Protein AF-A0A2E4D739-F1 (afdb_monomer_lite)

Foldseek 3Di:
DDPVVLVVLLVLLVVLLVLLVVLLVLLVCCVVPLPCLLVSLVVSLVSVVVSLVSCVVLLVLQPDPVLNVLVVVLSVQLVVLSVQLVVCSVVVVSVSNNCSSNPSNSVSSVSCVVRPSVSSVVSSVVVD

pLDDT: mean 87.09, std 9.81, range [53.75, 97.88]

Secondary structure (DSSP, 8-state):
--HHHHHHHHHHHHHHHHHHHHHHHHHHHHTT-GGGHHHHHHHHHHHHHHHHHHHHHHGGG--SHHHHHHHHHHHHHHHHHHHHHHHHHHTT-HHHHHHIIIIIIHHHHHHIIIIIHHHHHHHHHTT-

Radius of gyration: 15.72 Å; chains: 1; bounding box: 41×21×43 Å

Structure (mmCIF, N/CA/C/O backbone):
data_AF-A0A2E4D739-F1
#
_entry.id   AF-A0A2E4D739-F1
#
loop_
_atom_site.group_PDB
_atom_site.id
_atom_site.type_symbol
_atom_site.label_atom_id
_atom_site.label_alt_id
_atom_site.label_comp_id
_atom_site.label_asym_id
_atom_site.label_entity_id
_atom_site.label_seq_id
_atom_site.pdbx_PDB_ins_code
_atom_site.Cartn_x
_atom_site.Cartn_y
_atom_site.Cartn_z
_atom_site.occupancy
_atom_site.B_iso_or_equiv
_atom_site.auth_seq_id
_atom_site.auth_comp_id
_atom_site.auth_asym_id
_atom_site.auth_atom_id
_atom_site.pdbx_PDB_model_num
ATOM 1 N N . MET A 1 1 ? 20.963 5.256 -18.931 1.00 56.69 1 MET A N 1
ATOM 2 C CA . MET A 1 1 ? 20.987 5.261 -17.458 1.00 56.69 1 MET A CA 1
ATOM 3 C C . MET A 1 1 ? 22.387 4.828 -17.051 1.00 56.69 1 MET A C 1
ATOM 5 O O . MET A 1 1 ? 22.893 3.885 -17.646 1.00 56.69 1 MET A O 1
ATOM 9 N N . THR A 1 2 ? 23.079 5.574 -16.192 1.00 65.75 2 THR A N 1
ATOM 10 C CA . THR A 1 2 ? 24.444 5.220 -15.748 1.00 65.75 2 THR A CA 1
ATOM 11 C C . THR A 1 2 ? 24.394 4.074 -14.728 1.00 65.75 2 THR A C 1
ATOM 13 O O . THR A 1 2 ? 23.385 3.906 -14.049 1.00 65.75 2 THR A O 1
ATOM 16 N N . THR A 1 3 ? 25.468 3.289 -14.580 1.00 72.44 3 THR A N 1
ATOM 17 C CA . THR A 1 3 ? 25.542 2.175 -13.605 1.00 72.44 3 THR A CA 1
ATOM 18 C C . THR A 1 3 ? 25.138 2.605 -12.187 1.00 72.44 3 THR A C 1
ATOM 20 O O . THR A 1 3 ? 24.424 1.881 -11.501 1.00 72.44 3 THR A O 1
ATOM 23 N N . ILE A 1 4 ? 25.493 3.833 -11.794 1.00 70.38 4 ILE A N 1
ATOM 24 C CA . ILE A 1 4 ? 25.150 4.435 -10.496 1.00 70.38 4 ILE A CA 1
ATOM 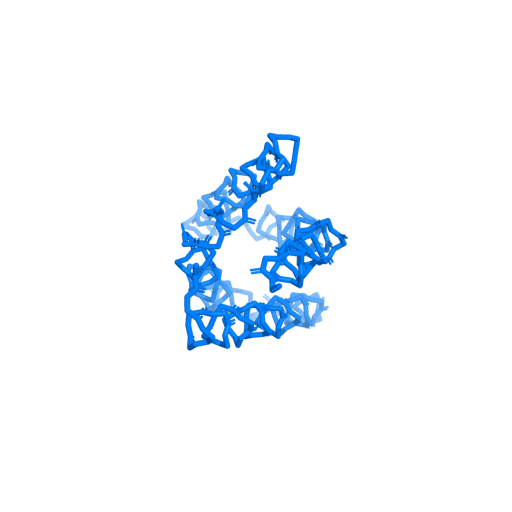25 C C . ILE A 1 4 ? 23.636 4.683 -10.360 1.00 70.38 4 ILE A C 1
ATOM 27 O O . ILE A 1 4 ? 23.055 4.416 -9.311 1.00 70.38 4 ILE A O 1
ATOM 31 N N . GLU A 1 5 ? 22.966 5.168 -11.411 1.00 72.19 5 GLU A N 1
ATOM 32 C CA . GLU A 1 5 ? 21.507 5.384 -11.402 1.00 72.19 5 GLU A CA 1
ATOM 33 C C . GLU A 1 5 ? 20.735 4.064 -11.257 1.00 72.19 5 GLU A C 1
ATOM 35 O O . GLU A 1 5 ? 19.708 4.019 -10.571 1.00 72.19 5 GLU A O 1
ATOM 40 N N . ASN A 1 6 ? 21.240 2.985 -11.862 1.00 73.31 6 ASN A N 1
ATOM 41 C CA . ASN A 1 6 ? 20.659 1.650 -11.724 1.00 73.31 6 ASN A CA 1
ATOM 42 C C . ASN A 1 6 ? 20.864 1.098 -10.304 1.00 73.31 6 ASN A C 1
ATOM 44 O O . ASN A 1 6 ? 19.907 0.625 -9.697 1.00 73.31 6 ASN A O 1
ATOM 48 N N . GLU A 1 7 ? 22.058 1.214 -9.720 1.00 78.69 7 GLU A N 1
ATOM 49 C CA . GLU A 1 7 ? 22.315 0.774 -8.338 1.00 78.69 7 GLU A CA 1
ATOM 50 C C . GLU A 1 7 ? 21.440 1.509 -7.309 1.00 78.69 7 GLU A C 1
ATOM 52 O O . GLU A 1 7 ? 20.849 0.883 -6.420 1.00 78.69 7 GLU A O 1
ATOM 57 N N . LEU A 1 8 ? 21.285 2.828 -7.463 1.00 79.12 8 LEU A N 1
ATOM 58 C CA . LEU A 1 8 ? 20.402 3.638 -6.619 1.00 79.12 8 LEU A CA 1
ATOM 59 C C . LEU A 1 8 ? 18.933 3.222 -6.767 1.00 79.12 8 LEU A C 1
ATOM 61 O O . LEU A 1 8 ? 18.220 3.094 -5.771 1.00 79.12 8 LEU A O 1
ATOM 65 N N . SER A 1 9 ? 18.484 2.963 -7.997 1.00 83.44 9 SER A N 1
ATOM 66 C CA . SER A 1 9 ? 17.113 2.518 -8.268 1.00 83.44 9 SER A CA 1
ATOM 67 C C . SER A 1 9 ? 16.843 1.117 -7.711 1.00 83.44 9 SER A C 1
ATOM 69 O O . SER A 1 9 ? 15.787 0.887 -7.124 1.00 83.44 9 SER A O 1
ATOM 71 N N . SER A 1 10 ? 17.805 0.197 -7.826 1.00 86.38 10 SER A N 1
ATOM 72 C CA . SER A 1 10 ? 17.729 -1.151 -7.247 1.00 86.38 10 SER A CA 1
ATOM 73 C C . SER A 1 10 ? 17.602 -1.100 -5.723 1.00 86.38 10 SER A C 1
ATOM 75 O O . SER A 1 10 ? 16.704 -1.716 -5.144 1.00 86.38 10 SER A O 1
ATOM 77 N N . THR A 1 11 ? 18.440 -0.283 -5.077 1.00 87.94 11 THR A N 1
ATOM 78 C CA . THR A 1 11 ? 18.403 -0.071 -3.624 1.00 87.94 11 THR A CA 1
ATOM 79 C C . THR A 1 11 ? 17.051 0.493 -3.187 1.00 87.94 11 THR A C 1
ATOM 81 O O . THR A 1 11 ? 16.431 -0.040 -2.269 1.00 87.94 11 THR A O 1
ATOM 84 N N . ALA A 1 12 ? 16.538 1.502 -3.896 1.00 87.56 12 ALA A N 1
ATOM 85 C CA . ALA A 1 12 ? 15.236 2.094 -3.604 1.00 87.56 12 ALA A CA 1
ATOM 86 C C . ALA A 1 12 ? 14.078 1.089 -3.745 1.00 87.56 12 ALA A C 1
ATOM 88 O O . ALA A 1 12 ? 13.171 1.075 -2.912 1.00 87.56 12 ALA A O 1
ATOM 89 N N . ILE A 1 13 ? 14.098 0.225 -4.768 1.00 89.88 13 ILE A N 1
ATOM 90 C CA . ILE A 1 13 ? 13.085 -0.831 -4.941 1.00 89.88 13 ILE A CA 1
ATOM 91 C C . ILE A 1 13 ? 13.110 -1.799 -3.753 1.00 89.88 13 ILE A C 1
ATOM 93 O O . ILE A 1 13 ? 12.054 -2.183 -3.247 1.00 89.88 13 ILE A O 1
ATOM 97 N N . GLU A 1 14 ? 14.299 -2.186 -3.294 1.00 91.94 14 GLU A N 1
ATOM 98 C CA . GLU A 1 14 ? 14.450 -3.112 -2.174 1.00 91.94 14 GLU A CA 1
ATOM 99 C C . GLU A 1 14 ? 14.013 -2.488 -0.841 1.00 91.94 14 GLU A C 1
ATOM 101 O O . GLU A 1 14 ? 13.338 -3.139 -0.043 1.00 91.94 14 GLU A O 1
ATOM 106 N N . GLU A 1 15 ? 14.320 -1.211 -0.611 1.00 90.88 15 GLU A N 1
ATOM 107 C CA . GLU A 1 15 ? 13.829 -0.467 0.554 1.00 90.88 15 GLU A CA 1
ATOM 108 C C . GLU A 1 15 ? 12.304 -0.339 0.557 1.00 90.88 15 GLU A C 1
ATOM 110 O O . GLU A 1 15 ? 11.670 -0.567 1.590 1.00 90.88 15 GLU A O 1
ATOM 115 N N . VAL A 1 16 ? 11.698 -0.038 -0.597 1.00 91.25 16 VAL A N 1
ATOM 116 C CA . VAL A 1 16 ? 10.237 -0.011 -0.740 1.00 91.25 16 VAL A CA 1
ATOM 117 C C . VAL A 1 16 ? 9.644 -1.382 -0.436 1.00 91.25 16 VAL A C 1
ATOM 119 O O . VAL A 1 16 ? 8.682 -1.462 0.324 1.00 91.25 16 VAL A O 1
ATOM 122 N N . ASN A 1 17 ? 10.218 -2.457 -0.978 1.00 94.44 17 ASN A N 1
ATOM 123 C CA . ASN A 1 17 ? 9.738 -3.816 -0.739 1.00 94.44 17 ASN A CA 1
ATOM 124 C C . ASN A 1 17 ? 9.780 -4.181 0.756 1.00 94.44 17 ASN A C 1
ATOM 126 O O . ASN A 1 17 ? 8.776 -4.626 1.310 1.00 94.44 17 ASN A O 1
ATOM 130 N N . LYS A 1 18 ? 10.899 -3.898 1.436 1.00 94.31 18 LYS A N 1
ATOM 131 C CA . LYS A 1 18 ? 11.036 -4.107 2.888 1.00 94.31 18 LYS A CA 1
ATOM 132 C C . LYS A 1 18 ? 10.034 -3.284 3.689 1.00 94.31 18 LYS A C 1
ATOM 134 O O . LYS A 1 18 ? 9.467 -3.776 4.660 1.00 94.31 18 LYS A O 1
ATOM 139 N N . LEU A 1 19 ? 9.806 -2.030 3.301 1.00 92.88 19 LEU A N 1
ATOM 140 C CA . LEU A 1 19 ? 8.850 -1.170 3.990 1.00 92.88 19 LEU A CA 1
ATOM 141 C C . LEU A 1 19 ? 7.414 -1.676 3.813 1.00 92.88 19 LEU A C 1
ATOM 143 O O . LEU A 1 19 ? 6.656 -1.683 4.778 1.00 92.88 19 LEU A O 1
ATOM 147 N N . VAL A 1 20 ? 7.056 -2.144 2.615 1.00 94.00 20 VAL A N 1
ATOM 148 C CA . VAL A 1 20 ? 5.763 -2.791 2.357 1.00 94.00 20 VAL A CA 1
ATOM 149 C C . VAL A 1 20 ? 5.597 -4.035 3.233 1.00 94.00 20 VAL A C 1
ATOM 151 O O . VAL A 1 20 ? 4.557 -4.178 3.872 1.00 94.00 20 VAL A O 1
ATOM 154 N N . ASP A 1 21 ? 6.627 -4.877 3.348 1.00 94.94 21 ASP A N 1
ATOM 155 C CA . ASP A 1 21 ? 6.608 -6.059 4.221 1.00 94.94 21 ASP A CA 1
ATOM 156 C C . ASP A 1 21 ? 6.393 -5.710 5.6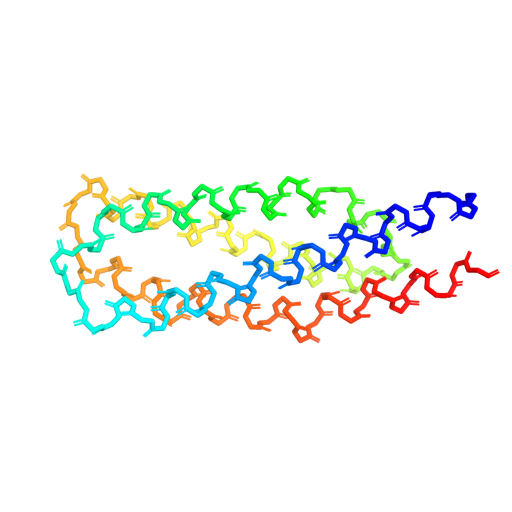93 1.00 94.94 21 ASP A C 1
ATOM 158 O O . ASP A 1 21 ? 5.556 -6.313 6.366 1.00 94.94 21 ASP A O 1
ATOM 162 N N . LEU A 1 22 ? 7.106 -4.700 6.190 1.00 93.38 22 LEU A N 1
ATOM 163 C CA . LEU A 1 22 ? 6.948 -4.226 7.562 1.00 93.38 22 LEU A CA 1
ATOM 164 C C . LEU A 1 22 ? 5.543 -3.676 7.824 1.00 93.38 22 LEU A C 1
ATOM 166 O O . LEU A 1 22 ? 5.008 -3.872 8.914 1.00 93.38 22 LEU A O 1
ATOM 170 N N . ILE A 1 23 ? 4.943 -2.991 6.846 1.00 93.06 23 ILE A N 1
ATOM 171 C CA . ILE A 1 23 ? 3.579 -2.470 6.969 1.00 93.06 23 ILE A CA 1
ATOM 172 C C . ILE A 1 23 ? 2.574 -3.622 7.002 1.00 93.06 23 ILE A C 1
ATOM 174 O O . ILE A 1 23 ? 1.744 -3.636 7.905 1.00 93.06 23 ILE A O 1
ATOM 178 N N . ILE A 1 24 ? 2.670 -4.597 6.090 1.00 92.88 24 ILE A N 1
ATOM 179 C CA . ILE A 1 24 ? 1.781 -5.773 6.075 1.00 92.88 24 ILE A CA 1
ATOM 180 C C . ILE A 1 24 ? 1.869 -6.522 7.407 1.00 92.88 24 ILE A C 1
ATOM 182 O O . ILE A 1 24 ? 0.850 -6.732 8.054 1.00 92.88 24 ILE A O 1
ATOM 186 N N . LEU A 1 25 ? 3.081 -6.836 7.871 1.00 91.12 25 LEU A N 1
ATOM 187 C CA . LEU A 1 25 ? 3.279 -7.549 9.135 1.00 91.12 25 LEU A CA 1
ATOM 188 C C . LEU A 1 25 ? 2.733 -6.766 10.334 1.00 91.12 25 LEU A C 1
ATOM 190 O O . LEU A 1 25 ? 2.263 -7.354 11.305 1.00 91.12 25 LEU A O 1
ATOM 194 N N . LYS A 1 26 ? 2.803 -5.432 10.293 1.00 89.06 26 LYS A N 1
ATOM 195 C CA . LYS A 1 26 ? 2.218 -4.596 11.339 1.00 89.06 26 LYS A CA 1
ATOM 196 C C . LYS A 1 26 ? 0.689 -4.577 11.276 1.00 89.06 26 LYS A C 1
ATOM 198 O O . LYS A 1 26 ? 0.072 -4.576 12.331 1.00 89.06 26 LYS A O 1
ATOM 203 N N . LEU A 1 27 ? 0.099 -4.567 10.081 1.00 89.00 27 LEU A N 1
ATOM 204 C CA . LEU A 1 27 ? -1.352 -4.635 9.883 1.00 89.00 27 LEU A CA 1
ATOM 205 C C . LEU A 1 27 ? -1.919 -5.967 10.371 1.00 89.00 27 LEU A C 1
ATOM 207 O O . LEU A 1 27 ? -2.867 -5.967 11.141 1.00 89.00 27 LEU A O 1
ATOM 211 N N . GLU A 1 28 ? -1.277 -7.079 10.020 1.00 86.12 28 GLU A N 1
ATOM 212 C CA . GLU A 1 28 ? -1.706 -8.421 10.436 1.00 86.12 28 GLU A CA 1
ATOM 213 C C . GLU A 1 28 ? -1.673 -8.597 11.967 1.00 86.12 28 GLU A C 1
ATOM 215 O O . GLU A 1 28 ? -2.493 -9.321 12.520 1.00 86.12 28 GLU A O 1
ATOM 220 N N . LYS A 1 29 ? -0.782 -7.883 12.671 1.00 83.31 29 LYS A N 1
ATOM 221 C CA . LYS A 1 29 ? -0.720 -7.868 14.145 1.00 83.31 29 LYS A CA 1
ATOM 222 C C . LYS A 1 29 ? -1.731 -6.933 14.810 1.00 83.31 29 LYS A C 1
ATOM 224 O O . LYS A 1 29 ? -1.985 -7.078 16.000 1.00 83.31 29 LYS A O 1
ATOM 229 N N . LEU A 1 30 ? -2.286 -5.954 14.091 1.00 79.56 30 LEU A N 1
ATOM 230 C CA . LEU A 1 30 ? -3.253 -5.018 14.681 1.00 79.56 30 LEU A CA 1
ATOM 231 C C . LEU A 1 30 ? -4.587 -5.676 15.009 1.00 79.56 30 LEU A C 1
ATOM 233 O O . LEU A 1 30 ? -5.262 -5.221 15.928 1.00 79.56 30 LEU A O 1
ATOM 237 N N . ASN A 1 31 ? -4.908 -6.773 14.328 1.00 63.69 31 ASN A N 1
ATOM 238 C CA . ASN A 1 31 ? -6.081 -7.594 14.609 1.00 63.69 31 ASN A CA 1
ATOM 239 C C . ASN A 1 31 ? -6.086 -8.197 16.025 1.00 63.69 31 ASN A C 1
ATOM 241 O O . ASN A 1 31 ? -7.121 -8.682 16.473 1.00 63.69 31 ASN A O 1
ATOM 245 N N . GLU A 1 32 ? -4.954 -8.178 16.734 1.00 63.69 32 GLU A N 1
ATOM 246 C CA . GLU A 1 32 ? -4.823 -8.752 18.077 1.00 63.69 32 GLU A CA 1
ATOM 247 C C . GLU A 1 32 ? -4.958 -7.697 19.201 1.00 63.69 32 GLU A C 1
ATOM 249 O O . GLU A 1 32 ? -5.194 -8.064 20.351 1.00 63.69 32 GLU A O 1
ATOM 254 N N . GLU A 1 33 ? -4.858 -6.389 18.901 1.00 63.00 33 GLU A N 1
ATOM 255 C CA . GLU A 1 33 ? -4.764 -5.310 19.907 1.00 63.00 33 GLU A CA 1
ATOM 256 C C . GLU A 1 33 ? -5.632 -4.073 19.561 1.00 63.00 33 GLU A C 1
ATOM 258 O O . GLU A 1 33 ? -5.141 -3.012 19.161 1.00 63.00 33 GLU A O 1
ATOM 263 N N . GLU A 1 34 ? -6.948 -4.176 19.777 1.00 62.25 34 GLU A N 1
ATOM 264 C CA . GLU A 1 34 ? -7.959 -3.153 19.428 1.00 62.25 34 GLU A CA 1
ATOM 265 C C . GLU A 1 34 ? -7.720 -1.774 20.101 1.00 62.25 34 GLU A C 1
ATOM 267 O O . GLU A 1 34 ? -8.012 -0.718 19.532 1.00 62.25 34 GLU A O 1
ATOM 272 N N . GLN A 1 35 ? -7.110 -1.752 21.294 1.00 61.50 35 GLN A N 1
ATOM 273 C CA . GLN A 1 35 ? -6.889 -0.534 22.092 1.00 61.50 35 GLN A CA 1
ATOM 274 C C . GLN A 1 35 ? -5.821 0.423 21.533 1.00 61.50 35 GLN A C 1
ATOM 276 O O . GLN A 1 35 ? -5.836 1.608 21.867 1.00 61.50 35 GLN A O 1
ATOM 281 N N . LEU A 1 36 ? -4.913 -0.047 20.669 1.00 69.69 36 LEU A N 1
ATOM 282 C CA . LEU A 1 36 ? -3.821 0.765 20.105 1.00 69.69 36 LEU A CA 1
ATOM 283 C C . LEU A 1 36 ? -4.015 1.095 18.619 1.00 69.69 36 LEU A C 1
ATOM 285 O O . LEU A 1 36 ? -3.104 1.631 17.975 1.00 69.69 36 LEU A O 1
ATOM 289 N N . LEU A 1 37 ? -5.199 0.812 18.068 1.00 75.75 37 LEU A N 1
ATOM 290 C CA . LEU A 1 37 ? -5.497 0.981 16.647 1.00 75.75 37 LEU A CA 1
ATOM 291 C C . LEU A 1 37 ? -5.205 2.415 16.177 1.00 75.75 37 LEU A C 1
ATOM 293 O O . LEU A 1 37 ? -4.439 2.616 15.238 1.00 75.75 37 LEU A O 1
ATOM 297 N N . GLN A 1 38 ? -5.713 3.420 16.894 1.00 73.19 38 GLN A N 1
ATOM 298 C CA . GLN A 1 38 ? -5.605 4.840 16.531 1.00 73.19 38 GLN A CA 1
ATOM 299 C C . GLN A 1 38 ? -4.155 5.344 16.399 1.00 73.19 38 GLN A C 1
ATOM 301 O O . GLN A 1 38 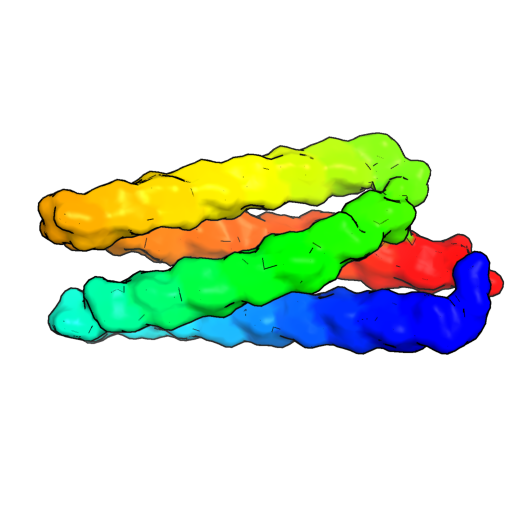? -3.806 6.013 15.420 1.00 73.19 38 GLN A O 1
ATOM 306 N N . GLU A 1 39 ? -3.279 5.012 17.350 1.00 77.19 39 GLU A N 1
ATOM 307 C CA . GLU A 1 39 ? -1.867 5.413 17.297 1.00 77.19 39 GLU A CA 1
ATOM 308 C C . GLU A 1 39 ? -1.097 4.668 16.205 1.00 77.19 39 GLU A C 1
ATOM 310 O O . GLU A 1 39 ? -0.217 5.228 15.537 1.00 77.19 39 GLU A O 1
ATOM 315 N N . ASN A 1 40 ? -1.419 3.389 16.014 1.00 84.19 40 ASN A N 1
ATOM 316 C CA . ASN A 1 40 ? -0.762 2.560 15.020 1.00 84.19 40 ASN A CA 1
ATOM 317 C C . ASN A 1 40 ? -1.161 2.940 13.592 1.00 84.19 40 ASN A C 1
ATOM 319 O O . ASN A 1 40 ? -0.281 2.961 12.727 1.00 84.19 40 ASN A O 1
ATOM 323 N N . VAL A 1 41 ? -2.413 3.347 13.367 1.00 86.31 41 VAL A N 1
ATOM 324 C CA . VAL A 1 41 ? -2.898 3.882 12.085 1.00 86.31 41 VAL A CA 1
ATOM 325 C C . VAL A 1 41 ? -2.073 5.091 11.659 1.00 86.31 41 VAL A C 1
ATOM 327 O O . VAL A 1 41 ? -1.560 5.119 10.542 1.00 86.31 41 VAL A O 1
ATOM 330 N N . SER A 1 42 ? -1.861 6.068 12.545 1.00 87.94 42 SER A N 1
ATOM 331 C CA . SER A 1 42 ? -1.061 7.264 12.230 1.00 87.94 42 SER A CA 1
ATOM 332 C C . SER A 1 42 ? 0.359 6.914 11.774 1.00 87.94 42 SER A C 1
ATOM 334 O O . SER A 1 42 ? 0.880 7.496 10.814 1.00 87.94 42 SER A O 1
ATOM 336 N N . LYS A 1 43 ? 0.985 5.929 12.431 1.00 89.69 43 LYS A N 1
ATOM 337 C CA . LYS A 1 43 ? 2.315 5.423 12.058 1.00 89.69 43 LYS A CA 1
ATOM 338 C C . LYS A 1 43 ? 2.272 4.733 10.691 1.00 89.69 43 LYS A C 1
ATOM 340 O O . LYS A 1 43 ? 3.111 5.036 9.848 1.00 89.69 43 LYS A O 1
ATOM 345 N N . ILE A 1 44 ? 1.272 3.886 10.439 1.00 91.69 44 ILE A N 1
ATOM 346 C CA . ILE A 1 44 ? 1.082 3.202 9.149 1.00 91.69 44 ILE A CA 1
ATOM 347 C C . ILE A 1 44 ? 0.884 4.206 8.011 1.00 91.69 44 ILE A C 1
ATOM 349 O O . ILE A 1 44 ? 1.599 4.147 7.013 1.00 91.69 44 ILE A O 1
ATOM 353 N N . LEU A 1 45 ? -0.022 5.175 8.167 1.00 92.19 45 LEU A N 1
ATOM 354 C CA . LEU A 1 45 ? -0.272 6.206 7.154 1.00 92.19 45 LEU A CA 1
ATOM 355 C C . LEU A 1 45 ? 0.985 7.039 6.863 1.00 92.19 45 LEU A C 1
ATOM 357 O O . LEU A 1 45 ? 1.212 7.465 5.728 1.00 92.19 45 LEU A O 1
ATOM 361 N N . SER A 1 46 ? 1.826 7.260 7.873 1.00 91.50 46 SER A N 1
ATOM 362 C CA . SER A 1 46 ? 3.115 7.934 7.705 1.00 91.50 46 SER A CA 1
ATOM 363 C C . SER A 1 46 ? 4.103 7.078 6.905 1.00 91.50 46 SER A C 1
ATOM 365 O O . SER A 1 46 ? 4.711 7.584 5.962 1.00 91.50 46 SER A O 1
ATOM 367 N N . SER A 1 47 ? 4.212 5.782 7.206 1.00 92.19 47 SER A N 1
ATOM 368 C CA . SER A 1 47 ? 5.035 4.836 6.439 1.00 92.19 47 SER A CA 1
ATOM 369 C C . SER A 1 47 ? 4.571 4.703 4.984 1.00 92.19 47 SER A C 1
ATOM 371 O O . SER A 1 47 ? 5.395 4.719 4.072 1.00 92.19 47 SER A O 1
ATOM 373 N N . LEU A 1 48 ? 3.261 4.675 4.729 1.00 93.62 48 LEU A N 1
ATOM 374 C CA . LEU A 1 48 ? 2.713 4.652 3.369 1.00 93.62 48 LEU A CA 1
ATOM 375 C C . LEU A 1 48 ? 3.046 5.919 2.576 1.00 93.62 48 LEU A C 1
ATOM 377 O O . LEU A 1 48 ? 3.354 5.845 1.387 1.00 93.62 48 LEU A O 1
ATOM 381 N N . ASN A 1 49 ? 3.064 7.088 3.223 1.00 92.06 49 ASN A N 1
ATOM 382 C CA . ASN A 1 49 ? 3.529 8.311 2.567 1.00 92.06 49 ASN A CA 1
ATOM 383 C C . ASN A 1 49 ? 4.995 8.211 2.122 1.00 92.06 49 ASN A C 1
ATOM 385 O O . ASN A 1 49 ? 5.351 8.779 1.089 1.00 92.06 49 ASN A O 1
ATOM 389 N N . ILE A 1 50 ? 5.844 7.501 2.871 1.00 90.81 50 ILE A N 1
ATOM 390 C CA . ILE A 1 50 ? 7.231 7.238 2.466 1.00 90.81 50 ILE A CA 1
ATOM 391 C C . ILE A 1 50 ? 7.243 6.331 1.229 1.00 90.81 50 ILE A C 1
ATOM 393 O O . ILE A 1 50 ? 7.894 6.682 0.247 1.00 90.81 50 ILE A O 1
ATOM 397 N N . VAL A 1 51 ? 6.455 5.248 1.220 1.00 90.12 51 VAL A N 1
ATOM 398 C CA . VAL A 1 51 ? 6.301 4.359 0.048 1.00 90.12 51 VAL A CA 1
ATOM 399 C C . VAL A 1 51 ? 5.868 5.144 -1.195 1.00 90.12 51 VAL A C 1
ATOM 401 O O . VAL A 1 51 ? 6.482 5.025 -2.254 1.00 90.12 51 VAL A O 1
ATOM 404 N N . ILE A 1 52 ? 4.852 6.004 -1.085 1.00 91.00 52 ILE A N 1
ATOM 405 C CA . ILE A 1 52 ? 4.360 6.815 -2.212 1.00 91.00 52 ILE A CA 1
ATOM 406 C C . ILE A 1 52 ? 5.440 7.770 -2.730 1.00 91.00 52 ILE A C 1
ATOM 408 O O . ILE A 1 52 ? 5.607 7.930 -3.940 1.00 91.00 52 ILE A O 1
ATOM 412 N N . LYS A 1 53 ? 6.189 8.413 -1.828 1.00 88.69 53 LYS A N 1
ATOM 413 C CA . LYS A 1 53 ? 7.275 9.322 -2.213 1.00 88.69 53 LYS A CA 1
ATOM 414 C C . LYS A 1 53 ? 8.414 8.580 -2.906 1.00 88.69 53 LYS A C 1
ATOM 416 O O . LYS A 1 53 ? 8.879 9.053 -3.939 1.00 88.69 53 LYS A O 1
ATOM 421 N N . ALA A 1 54 ? 8.820 7.428 -2.379 1.00 84.31 54 ALA A N 1
ATOM 422 C CA . ALA A 1 54 ? 9.874 6.604 -2.965 1.00 84.31 54 ALA A CA 1
ATOM 423 C C . ALA A 1 54 ? 9.471 6.076 -4.353 1.00 84.31 54 ALA A C 1
ATOM 425 O O . ALA A 1 54 ? 10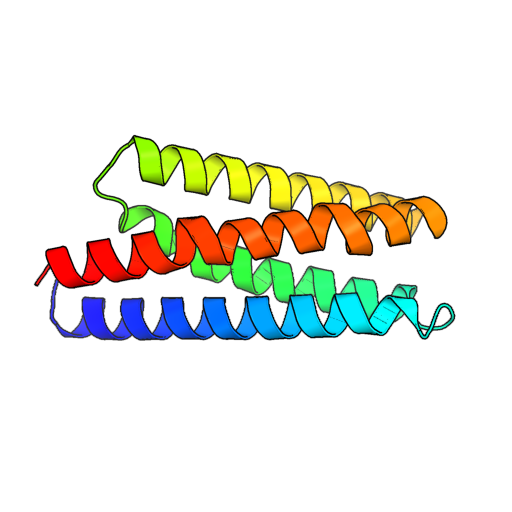.235 6.150 -5.312 1.00 84.31 54 ALA A O 1
ATOM 426 N N . THR A 1 55 ? 8.221 5.639 -4.501 1.00 84.44 55 THR A N 1
ATOM 427 C CA . THR A 1 55 ? 7.694 5.109 -5.769 1.00 84.44 55 THR A CA 1
ATOM 428 C C . THR A 1 55 ? 7.401 6.186 -6.815 1.00 84.44 55 THR A C 1
ATOM 430 O O . THR A 1 55 ? 7.282 5.869 -8.000 1.00 84.44 55 THR A O 1
ATOM 433 N N . ARG A 1 56 ? 7.359 7.472 -6.430 1.00 82.88 56 ARG A N 1
ATOM 434 C CA . ARG A 1 56 ? 7.132 8.595 -7.354 1.00 82.88 56 ARG A CA 1
ATOM 435 C C . ARG A 1 56 ? 8.150 8.650 -8.485 1.00 82.88 56 ARG A C 1
ATOM 437 O O . ARG A 1 56 ? 7.781 9.092 -9.560 1.00 82.88 56 ARG A O 1
ATOM 444 N N . PHE A 1 57 ? 9.390 8.222 -8.284 1.00 78.00 57 PHE A N 1
ATOM 445 C CA . PHE A 1 57 ? 10.397 8.226 -9.352 1.00 78.00 57 PHE A CA 1
ATOM 446 C C . PHE A 1 57 ? 10.511 6.870 -10.055 1.00 78.00 57 PHE A C 1
ATOM 448 O O . PHE A 1 57 ? 10.845 6.825 -11.234 1.00 78.00 57 PHE A O 1
ATOM 455 N N . LEU A 1 58 ? 10.117 5.784 -9.383 1.00 78.75 58 LEU A N 1
ATOM 456 C CA . LEU A 1 58 ? 10.167 4.423 -9.926 1.00 78.75 58 LEU A CA 1
ATOM 457 C C . LEU A 1 58 ? 9.198 4.202 -11.095 1.00 78.75 58 LEU A C 1
ATOM 459 O O . LEU A 1 58 ? 9.445 3.351 -11.940 1.00 78.75 58 LEU A O 1
ATOM 463 N N . HIS A 1 59 ? 8.117 4.984 -11.201 1.00 80.44 59 HIS A N 1
ATOM 464 C CA . HIS A 1 59 ? 7.205 4.858 -12.344 1.00 80.44 59 HIS A CA 1
ATOM 465 C C . HIS A 1 59 ? 7.860 5.193 -13.695 1.00 80.44 59 HIS A C 1
ATOM 467 O O . HIS A 1 59 ? 7.368 4.753 -14.733 1.00 80.44 59 HIS A O 1
ATOM 473 N N . LEU A 1 60 ? 8.954 5.966 -13.685 1.00 80.62 60 LEU A N 1
ATOM 474 C CA . LEU A 1 60 ? 9.733 6.285 -14.883 1.00 80.62 60 LEU A CA 1
ATOM 475 C C . LEU A 1 60 ? 10.496 5.065 -15.412 1.00 80.62 60 LEU A C 1
ATOM 477 O O . LEU A 1 60 ? 10.857 5.039 -16.581 1.00 80.62 60 LEU A O 1
ATOM 481 N N . SER A 1 61 ? 10.699 4.048 -14.574 1.00 79.94 61 SER A N 1
ATOM 482 C CA . SER A 1 61 ? 11.355 2.793 -14.940 1.00 79.94 61 SER A CA 1
ATOM 483 C C . SER A 1 61 ? 10.426 1.820 -15.679 1.00 79.94 61 SER A C 1
ATOM 485 O O . SER A 1 61 ? 10.860 0.733 -16.048 1.00 79.94 61 SER A O 1
ATOM 487 N N . PHE A 1 62 ? 9.143 2.149 -15.881 1.00 82.69 62 PHE A N 1
ATOM 488 C CA . PHE A 1 62 ? 8.241 1.303 -16.666 1.00 82.69 62 PHE A CA 1
ATOM 489 C C . PHE A 1 62 ? 8.356 1.592 -18.158 1.00 82.69 62 PHE A C 1
ATOM 491 O O . PHE A 1 62 ? 7.908 2.627 -18.646 1.00 82.69 62 PHE A O 1
ATOM 498 N N . ASN A 1 63 ? 8.839 0.596 -18.895 1.00 80.44 63 ASN A N 1
ATOM 499 C CA . ASN A 1 63 ? 9.010 0.685 -20.345 1.00 80.44 63 ASN A CA 1
ATOM 500 C C . ASN A 1 63 ? 7.731 0.284 -21.103 1.00 80.44 63 ASN A C 1
ATOM 502 O O . ASN A 1 63 ? 7.570 0.584 -22.284 1.00 80.44 63 ASN A O 1
ATOM 506 N N . LYS A 1 64 ? 6.803 -0.408 -20.425 1.00 85.88 64 LYS A N 1
ATOM 507 C CA . LYS A 1 64 ? 5.539 -0.898 -20.991 1.00 85.88 64 LYS A CA 1
ATOM 508 C C . LYS A 1 64 ? 4.349 -0.140 -20.409 1.00 85.88 64 LYS A C 1
ATOM 510 O O . LYS A 1 64 ? 4.162 -0.099 -19.193 1.00 85.88 64 LYS A O 1
ATOM 515 N N . GLN A 1 65 ? 3.485 0.372 -21.287 1.00 88.62 65 GLN A N 1
ATOM 516 C CA . GLN A 1 65 ? 2.283 1.122 -20.905 1.00 88.62 65 GLN A CA 1
ATOM 517 C C . GLN A 1 65 ? 1.351 0.326 -19.978 1.00 88.62 65 GLN A C 1
ATOM 519 O O . GLN A 1 65 ? 0.795 0.891 -19.041 1.00 88.62 65 GLN A O 1
ATOM 524 N N . GLU A 1 66 ? 1.212 -0.984 -20.196 1.00 89.38 66 GLU A N 1
ATOM 525 C CA . GLU A 1 66 ? 0.386 -1.853 -19.349 1.00 89.38 66 GLU A CA 1
ATOM 526 C C . GLU A 1 66 ? 0.893 -1.902 -17.897 1.00 89.38 66 GLU A C 1
ATOM 528 O O . GLU A 1 66 ? 0.105 -1.810 -16.957 1.00 89.38 66 GLU A O 1
ATOM 533 N N . GLN A 1 67 ? 2.211 -1.996 -17.695 1.00 88.94 67 GLN A N 1
ATOM 534 C CA . GLN A 1 67 ? 2.809 -2.018 -16.356 1.00 88.94 67 GLN A CA 1
ATOM 535 C C . GLN A 1 67 ? 2.658 -0.663 -15.663 1.00 88.94 67 GLN A C 1
ATOM 537 O O . GLN A 1 67 ? 2.286 -0.607 -14.492 1.00 88.94 67 GLN A O 1
ATOM 542 N N . LEU A 1 68 ? 2.865 0.429 -16.407 1.00 90.00 68 LEU A N 1
ATOM 543 C CA . LEU A 1 68 ? 2.631 1.779 -15.903 1.00 90.00 68 LEU A CA 1
ATOM 544 C C . LEU A 1 68 ? 1.162 1.988 -15.504 1.00 90.00 68 LEU A C 1
ATOM 546 O O . LEU A 1 68 ? 0.886 2.640 -14.497 1.00 90.00 68 LEU A O 1
ATOM 550 N N . LEU A 1 69 ? 0.216 1.440 -16.271 1.00 92.50 69 LEU A N 1
ATOM 551 C CA . LEU A 1 69 ? -1.205 1.504 -15.937 1.00 92.50 69 LEU A CA 1
ATOM 552 C C . LEU A 1 69 ? -1.498 0.735 -14.645 1.00 92.50 69 LEU A C 1
ATOM 554 O O . LEU A 1 69 ? -2.121 1.300 -13.752 1.00 92.50 69 LEU A O 1
ATOM 558 N N . LYS A 1 70 ? -0.990 -0.497 -14.501 1.00 93.19 70 LYS A N 1
ATOM 559 C CA . LYS A 1 70 ? -1.122 -1.287 -13.262 1.00 93.19 70 LYS A CA 1
ATOM 560 C C . LYS A 1 70 ? -0.553 -0.542 -12.053 1.00 93.19 70 LYS A C 1
ATOM 562 O O . LYS A 1 70 ? -1.225 -0.444 -11.030 1.00 93.19 70 LYS A O 1
ATOM 567 N N . PHE A 1 71 ? 0.636 0.046 -12.195 1.00 93.56 71 PHE A N 1
ATOM 568 C CA . PHE A 1 71 ? 1.248 0.885 -11.165 1.00 93.56 71 PHE A CA 1
ATOM 569 C C . PHE A 1 71 ? 0.334 2.045 -10.759 1.00 93.56 71 PHE A C 1
ATOM 571 O O . PHE A 1 71 ? 0.033 2.213 -9.579 1.00 93.56 71 PHE A O 1
ATOM 578 N N . LYS A 1 72 ? -0.147 2.827 -11.734 1.00 92.88 72 LYS A N 1
ATOM 579 C CA . LYS A 1 72 ? -1.016 3.982 -11.473 1.00 92.88 72 LYS A CA 1
ATOM 580 C C . LYS A 1 72 ? -2.322 3.564 -10.807 1.00 92.88 72 LYS A C 1
ATOM 582 O O . LYS A 1 72 ? -2.735 4.217 -9.855 1.00 92.88 72 LYS A O 1
ATOM 587 N N . THR A 1 73 ? -2.943 2.479 -11.264 1.00 95.44 73 THR A N 1
ATOM 588 C CA . THR A 1 73 ? -4.175 1.945 -10.671 1.00 95.44 73 THR A CA 1
ATOM 589 C C . THR A 1 73 ? -3.970 1.586 -9.204 1.00 95.44 73 THR A C 1
ATOM 591 O O . THR A 1 73 ? -4.719 2.061 -8.351 1.00 95.44 73 THR A O 1
ATOM 594 N N . LEU A 1 74 ? -2.918 0.827 -8.883 1.00 95.75 74 LEU A N 1
ATOM 595 C CA . LEU A 1 74 ? -2.626 0.453 -7.499 1.00 95.75 74 LEU A CA 1
ATOM 596 C C . LEU A 1 74 ? -2.248 1.655 -6.632 1.00 95.75 74 LEU A C 1
ATOM 598 O O . LEU A 1 74 ? -2.637 1.703 -5.467 1.00 95.75 74 LEU A O 1
ATOM 602 N N . GLN A 1 75 ? -1.542 2.643 -7.187 1.00 94.75 75 GLN A N 1
ATOM 603 C CA . GLN A 1 75 ? -1.188 3.869 -6.475 1.00 94.75 75 GLN A CA 1
ATOM 604 C C . GLN A 1 75 ? -2.413 4.746 -6.183 1.00 94.75 75 GLN A C 1
ATOM 606 O O . GLN A 1 75 ? -2.544 5.271 -5.079 1.00 94.75 75 GLN A O 1
ATOM 611 N N . ILE A 1 76 ? -3.329 4.892 -7.143 1.00 95.69 76 ILE A N 1
ATOM 612 C CA . ILE A 1 76 ? -4.589 5.627 -6.957 1.00 95.69 76 ILE A CA 1
ATOM 613 C C . ILE A 1 76 ? -5.460 4.930 -5.910 1.00 95.69 76 ILE A C 1
ATOM 615 O O . ILE A 1 76 ? -6.028 5.595 -5.039 1.00 95.69 76 ILE A O 1
ATOM 619 N N . HIS A 1 77 ? -5.545 3.601 -5.966 1.00 97.25 77 HIS A N 1
ATOM 620 C CA . HIS A 1 77 ? -6.293 2.831 -4.982 1.00 97.25 77 HIS A CA 1
ATOM 621 C C . HIS A 1 77 ? -5.683 2.978 -3.579 1.00 97.25 77 HIS A C 1
ATOM 623 O O . HIS A 1 77 ? -6.408 3.319 -2.648 1.00 97.25 77 HIS A O 1
ATOM 629 N N . LEU A 1 78 ? -4.353 2.893 -3.445 1.00 96.81 78 LEU A N 1
ATOM 630 C CA . LEU A 1 78 ? -3.657 3.127 -2.176 1.00 96.81 78 LEU A CA 1
ATOM 631 C C . LEU A 1 78 ? -3.955 4.516 -1.593 1.00 96.81 78 LEU A C 1
ATOM 633 O O . LEU A 1 78 ? -4.291 4.644 -0.417 1.00 96.81 78 LEU A O 1
ATOM 637 N N . LEU A 1 79 ? -3.875 5.566 -2.416 1.00 96.69 79 LEU A N 1
ATOM 638 C CA . LEU A 1 79 ? -4.207 6.934 -2.003 1.00 96.69 79 LEU A CA 1
ATOM 639 C C . LEU A 1 79 ? -5.667 7.059 -1.545 1.00 96.69 79 LEU A C 1
ATOM 641 O O . LEU A 1 79 ? -5.960 7.795 -0.599 1.00 96.69 79 LEU A O 1
ATOM 645 N N . SER A 1 80 ? -6.577 6.336 -2.198 1.00 97.88 80 SER A N 1
ATOM 646 C CA . SER A 1 80 ? -7.997 6.308 -1.839 1.00 97.88 80 SER A CA 1
ATOM 647 C C . SER A 1 80 ? -8.219 5.619 -0.491 1.00 97.88 80 SER A C 1
ATOM 649 O O . SER A 1 80 ? -8.900 6.188 0.362 1.00 97.88 80 SER A O 1
ATOM 651 N N . ILE A 1 81 ? -7.569 4.472 -0.256 1.00 97.75 81 ILE A N 1
ATOM 652 C CA . ILE A 1 81 ? -7.586 3.760 1.032 1.00 97.75 81 ILE A CA 1
ATOM 653 C C . ILE A 1 81 ? -7.028 4.658 2.139 1.00 97.75 81 ILE A C 1
ATOM 655 O O . ILE A 1 81 ? -7.668 4.837 3.168 1.00 97.75 81 ILE A O 1
ATOM 659 N N . MET A 1 82 ? -5.880 5.309 1.919 1.00 96.81 82 MET A N 1
ATOM 660 C CA . MET A 1 82 ? -5.285 6.220 2.905 1.00 96.81 82 MET A CA 1
ATOM 661 C C . MET A 1 82 ? -6.200 7.396 3.257 1.00 96.81 82 MET A C 1
ATOM 663 O O . MET A 1 82 ? -6.253 7.818 4.415 1.00 96.81 82 MET A O 1
ATOM 667 N N . ARG A 1 83 ? -6.918 7.945 2.269 1.00 96.56 83 ARG A N 1
ATOM 668 C CA . ARG A 1 83 ? -7.901 9.007 2.499 1.00 96.56 83 ARG A CA 1
ATOM 669 C C . ARG A 1 83 ? -9.083 8.493 3.320 1.00 96.56 83 ARG A C 1
ATOM 671 O O . ARG A 1 83 ? -9.477 9.163 4.271 1.00 96.56 83 ARG A O 1
ATOM 678 N N . ALA A 1 84 ? -9.625 7.329 2.969 1.00 96.75 84 ALA A N 1
ATOM 679 C CA . ALA A 1 84 ? -10.723 6.706 3.700 1.00 96.75 84 ALA A CA 1
ATOM 680 C C . ALA A 1 84 ? -10.318 6.384 5.148 1.00 96.75 84 ALA A C 1
ATOM 682 O O . ALA A 1 84 ? -11.030 6.761 6.072 1.00 96.75 84 ALA A O 1
ATOM 683 N N . ALA A 1 85 ? -9.126 5.816 5.350 1.00 94.75 85 ALA A N 1
ATOM 684 C CA . ALA A 1 85 ? -8.589 5.495 6.667 1.00 94.75 85 ALA A CA 1
ATOM 685 C C . ALA A 1 85 ? -8.411 6.756 7.519 1.00 94.75 85 ALA A C 1
ATOM 687 O O . ALA A 1 85 ? -8.799 6.773 8.679 1.00 94.75 85 ALA A O 1
ATOM 688 N N . ARG A 1 86 ? -7.903 7.855 6.942 1.00 94.62 86 ARG A N 1
ATOM 689 C CA . ARG A 1 86 ? -7.808 9.143 7.648 1.00 94.62 86 ARG A CA 1
ATOM 690 C C . ARG A 1 86 ? -9.181 9.697 8.046 1.00 94.62 86 ARG A C 1
ATOM 692 O O . ARG A 1 86 ? -9.311 10.267 9.130 1.00 94.62 86 ARG A O 1
ATOM 699 N N . ASN A 1 87 ? -10.185 9.556 7.184 1.00 95.56 87 ASN A N 1
ATOM 700 C CA . ASN A 1 87 ? -11.546 9.988 7.494 1.00 95.56 87 ASN A CA 1
ATOM 701 C C . ASN A 1 87 ? -12.140 9.150 8.635 1.00 95.56 87 ASN A C 1
ATOM 703 O O . ASN A 1 87 ? -12.574 9.738 9.620 1.00 95.56 87 ASN A O 1
ATOM 707 N N . ALA A 1 88 ? -12.070 7.816 8.539 1.00 93.50 88 ALA A N 1
ATOM 708 C CA . ALA A 1 88 ? -12.537 6.888 9.572 1.00 93.50 88 ALA A CA 1
ATOM 709 C C . ALA A 1 88 ? -11.824 7.123 10.915 1.00 93.50 88 ALA A C 1
ATOM 711 O O . ALA A 1 88 ? -12.456 7.182 11.968 1.00 93.50 88 ALA A O 1
ATOM 712 N N . GLN A 1 89 ? -10.511 7.370 10.872 1.00 91.25 89 GLN A N 1
ATOM 713 C CA . GLN A 1 89 ? -9.716 7.757 12.034 1.00 91.25 89 GLN A CA 1
ATOM 714 C C . GLN A 1 89 ? -10.257 9.036 12.691 1.00 91.25 89 GLN A C 1
ATOM 716 O O . GLN A 1 89 ? -10.463 9.071 13.902 1.00 91.25 89 GLN A O 1
ATOM 721 N N . SER A 1 90 ? -10.527 10.074 11.892 1.00 92.00 90 SER A N 1
ATOM 722 C CA . SER A 1 90 ? -11.004 11.377 12.382 1.00 92.00 90 SER A CA 1
ATOM 723 C C . SER A 1 90 ? -12.427 11.323 12.944 1.00 92.00 90 SER A C 1
ATOM 725 O O . SER A 1 90 ? -12.753 12.091 13.845 1.00 92.00 90 SER A O 1
ATOM 727 N N . SER A 1 91 ? -13.273 10.430 12.426 1.00 93.81 91 SER A N 1
ATOM 728 C CA . SER A 1 91 ? -14.635 10.198 12.923 1.00 93.81 91 SER A CA 1
ATOM 729 C C . SER A 1 91 ? -14.716 9.138 14.024 1.00 93.81 91 SER A C 1
ATOM 731 O O . SER A 1 91 ? -15.813 8.850 14.493 1.00 93.81 91 SER A O 1
ATOM 733 N N . ASN A 1 92 ? -13.579 8.565 14.436 1.00 89.75 92 ASN A N 1
ATOM 734 C CA . ASN A 1 92 ? -13.493 7.444 15.372 1.00 89.75 92 ASN A CA 1
ATOM 735 C C . ASN A 1 92 ? -14.349 6.225 14.959 1.00 89.75 92 ASN A C 1
ATOM 737 O O . ASN A 1 92 ? -14.868 5.503 15.808 1.00 89.75 92 ASN A O 1
ATOM 741 N N . ASP A 1 93 ? -14.493 6.001 13.651 1.00 92.06 93 ASP A N 1
ATOM 742 C CA . ASP A 1 93 ? -15.182 4.839 13.089 1.00 92.06 93 ASP A CA 1
ATOM 743 C C . ASP A 1 93 ? -14.215 3.648 13.050 1.00 92.06 93 ASP A C 1
ATOM 745 O O . ASP A 1 93 ? -13.492 3.431 12.075 1.00 92.06 93 ASP A O 1
ATOM 749 N N . GLN A 1 94 ? -14.136 2.925 14.169 1.00 87.88 94 GLN A N 1
ATOM 750 C CA . GLN A 1 94 ? -13.179 1.830 14.341 1.00 87.88 94 GLN A CA 1
ATOM 751 C C . GLN A 1 94 ? -13.473 0.630 13.439 1.00 87.88 94 GLN A C 1
ATOM 753 O O . GLN A 1 94 ? -12.528 -0.012 12.992 1.00 87.88 94 GLN A O 1
ATOM 758 N N . ILE A 1 95 ? -14.747 0.361 13.135 1.00 89.38 95 ILE A N 1
ATOM 759 C CA . ILE A 1 95 ? -15.147 -0.756 12.268 1.00 89.38 95 ILE A CA 1
ATOM 760 C C . ILE A 1 95 ? -14.663 -0.480 10.847 1.00 89.38 95 ILE A C 1
ATOM 762 O O . ILE A 1 95 ? -13.897 -1.267 10.298 1.00 89.38 95 ILE A O 1
ATOM 766 N N . MET A 1 96 ? -15.007 0.689 10.292 1.00 92.00 96 MET A N 1
ATOM 767 C CA . MET A 1 96 ? -14.542 1.073 8.960 1.00 92.00 96 MET A CA 1
ATOM 768 C C . MET A 1 96 ? -13.014 1.126 8.896 1.00 92.00 96 MET A C 1
ATOM 770 O O . MET A 1 96 ? -12.415 0.735 7.895 1.00 92.00 96 MET A O 1
ATOM 774 N N . LEU A 1 97 ? -12.366 1.619 9.954 1.00 91.56 97 LEU A N 1
ATOM 775 C CA . LEU A 1 97 ? -10.912 1.673 10.011 1.00 91.56 97 LEU A CA 1
ATOM 776 C C . LEU A 1 97 ? -10.288 0.275 10.012 1.00 91.56 97 LEU A C 1
ATOM 778 O O . LEU A 1 97 ? -9.323 0.065 9.283 1.00 91.56 97 LEU A O 1
ATOM 782 N N . SER A 1 98 ? -10.838 -0.666 10.781 1.00 89.00 98 SER A N 1
ATOM 783 C CA . SER A 1 98 ? -10.392 -2.060 10.789 1.00 89.00 98 SER A CA 1
ATOM 784 C C . SER A 1 98 ? -10.550 -2.690 9.409 1.00 89.00 98 SER A C 1
ATOM 786 O O . SER A 1 98 ? -9.568 -3.185 8.866 1.00 89.00 98 SER A O 1
ATOM 788 N N . ASP A 1 99 ? -11.726 -2.564 8.785 1.00 91.50 99 ASP A N 1
ATOM 789 C CA . ASP A 1 99 ? -12.002 -3.152 7.469 1.00 91.50 99 ASP A CA 1
ATOM 790 C C . ASP A 1 99 ? -11.049 -2.620 6.386 1.00 91.50 99 ASP A C 1
ATOM 792 O O . ASP A 1 99 ? -10.485 -3.373 5.586 1.00 91.50 99 ASP A O 1
ATOM 796 N N . LEU A 1 100 ? -10.816 -1.303 6.385 1.00 94.69 100 LEU A N 1
ATOM 797 C CA . LEU A 1 100 ? -9.884 -0.659 5.459 1.00 94.69 100 LEU A CA 1
ATOM 798 C C . LEU A 1 100 ? -8.442 -1.131 5.656 1.00 94.69 100 LEU A C 1
ATOM 800 O O . LEU A 1 100 ? -7.688 -1.217 4.688 1.00 94.69 100 LEU A O 1
ATOM 804 N N . LEU A 1 101 ? -8.025 -1.364 6.900 1.00 92.00 101 LEU A N 1
ATOM 805 C CA . LEU A 1 101 ? -6.662 -1.775 7.209 1.00 92.00 101 LEU A CA 1
ATOM 806 C C . LEU A 1 101 ? -6.439 -3.265 6.954 1.00 92.00 101 LEU A C 1
ATOM 808 O O . LEU A 1 101 ? -5.437 -3.614 6.335 1.00 92.00 101 LEU A O 1
ATOM 812 N N . GLU A 1 102 ? -7.352 -4.114 7.413 1.00 89.12 102 GLU A N 1
ATOM 813 C CA . GLU A 1 102 ? -7.239 -5.571 7.369 1.00 89.12 102 GLU A CA 1
ATOM 814 C C . GLU A 1 102 ? -7.403 -6.121 5.953 1.00 89.12 102 GLU A C 1
ATOM 816 O O . GLU A 1 102 ? -6.637 -6.994 5.540 1.00 89.12 102 GLU A O 1
ATOM 821 N N . TYR A 1 103 ? -8.367 -5.598 5.195 1.00 91.56 103 TYR A N 1
ATOM 822 C CA . TYR A 1 103 ? -8.707 -6.149 3.886 1.00 91.56 103 TYR A CA 1
ATOM 823 C C . TYR A 1 103 ? -8.154 -5.283 2.761 1.00 91.56 103 TYR A C 1
ATOM 825 O O . TYR A 1 103 ? -7.287 -5.725 2.009 1.00 91.56 103 TYR A O 1
ATOM 833 N N . GLU A 1 104 ? -8.596 -4.029 2.670 1.00 95.56 104 GLU A N 1
ATOM 834 C CA . GLU A 1 104 ? -8.298 -3.181 1.509 1.00 95.56 104 GLU A CA 1
ATOM 835 C C . GLU A 1 104 ? -6.806 -2.823 1.420 1.00 95.56 104 GLU A C 1
ATOM 837 O O . GLU A 1 104 ? -6.170 -2.969 0.373 1.00 95.56 104 GLU A O 1
ATOM 842 N N . LEU A 1 105 ? -6.211 -2.366 2.528 1.00 95.88 105 LEU A N 1
ATOM 843 C CA . LEU A 1 105 ? -4.810 -1.957 2.548 1.00 95.88 105 LEU A CA 1
ATOM 844 C C . LEU A 1 105 ? -3.867 -3.151 2.390 1.00 95.88 105 LEU A C 1
ATOM 846 O O . LEU A 1 105 ? -2.919 -3.076 1.605 1.00 95.88 105 LEU A O 1
ATOM 850 N N . VAL A 1 106 ? -4.111 -4.244 3.116 1.00 94.88 106 VAL A N 1
ATOM 851 C CA . VAL A 1 106 ? -3.294 -5.460 3.005 1.00 94.88 106 VAL A CA 1
ATOM 852 C C . VAL A 1 106 ? -3.364 -6.028 1.590 1.00 94.88 106 VAL A C 1
ATOM 854 O O . VAL A 1 106 ? -2.312 -6.353 1.034 1.00 94.88 106 VAL A O 1
ATOM 857 N N . ASP A 1 107 ? -4.550 -6.114 0.981 1.00 96.50 107 ASP A N 1
ATOM 858 C CA . ASP A 1 107 ? -4.690 -6.604 -0.392 1.00 96.50 107 ASP A CA 1
ATOM 859 C C . ASP A 1 107 ? -3.949 -5.705 -1.386 1.00 96.50 107 ASP A C 1
ATOM 861 O O . ASP A 1 107 ? -3.121 -6.191 -2.161 1.00 96.50 107 ASP A O 1
ATOM 865 N N . ASN A 1 108 ? -4.132 -4.382 -1.300 1.00 97.62 108 ASN A N 1
ATOM 866 C CA . ASN A 1 108 ? -3.410 -3.443 -2.153 1.00 97.62 108 ASN A CA 1
ATOM 867 C C . ASN A 1 108 ? -1.889 -3.650 -2.054 1.00 97.62 108 ASN A C 1
ATOM 869 O O . ASN A 1 108 ? -1.211 -3.792 -3.074 1.00 97.62 108 ASN A O 1
ATOM 873 N N . LEU A 1 109 ? -1.346 -3.730 -0.836 1.00 96.88 109 LEU A N 1
ATOM 874 C CA . LEU A 1 109 ? 0.085 -3.929 -0.603 1.00 96.88 109 LEU A CA 1
ATOM 875 C C . LEU A 1 109 ? 0.580 -5.301 -1.093 1.00 96.88 109 LEU A C 1
ATOM 877 O O . LEU A 1 109 ? 1.672 -5.393 -1.663 1.00 96.88 109 LEU A O 1
ATOM 881 N N . LYS A 1 110 ? -0.226 -6.360 -0.955 1.00 96.62 110 LYS A N 1
ATOM 882 C CA . LYS A 1 110 ? 0.065 -7.680 -1.540 1.00 96.62 110 LYS A CA 1
ATOM 883 C C . LYS A 1 110 ? 0.109 -7.606 -3.068 1.00 96.62 110 LYS A C 1
ATOM 885 O O . LYS A 1 110 ? 1.058 -8.111 -3.671 1.00 96.62 110 LYS A O 1
ATOM 890 N N . GLN A 1 111 ? -0.828 -6.904 -3.706 1.00 96.81 111 GLN A N 1
ATOM 891 C CA . GLN A 1 111 ? -0.802 -6.682 -5.155 1.00 96.81 111 GLN A CA 1
ATOM 892 C C . GLN A 1 111 ? 0.434 -5.887 -5.599 1.00 96.81 111 GLN A C 1
ATOM 894 O O . GLN A 1 111 ? 1.040 -6.221 -6.620 1.00 96.81 111 GLN A O 1
ATOM 899 N N . TRP A 1 112 ? 0.877 -4.891 -4.824 1.00 95.25 112 TRP A N 1
ATOM 900 C CA . TRP A 1 112 ? 2.139 -4.187 -5.083 1.00 95.25 112 TRP A CA 1
ATOM 901 C C . TRP A 1 112 ? 3.333 -5.147 -5.114 1.00 95.25 112 TRP A C 1
ATOM 903 O O . TRP A 1 112 ? 4.138 -5.098 -6.050 1.00 95.25 112 TRP A O 1
ATOM 913 N N . LYS A 1 113 ? 3.429 -6.059 -4.142 1.00 94.75 113 LYS A N 1
ATOM 914 C CA . LYS A 1 113 ? 4.495 -7.071 -4.099 1.00 94.75 113 LYS A CA 1
ATOM 915 C C . LYS A 1 113 ? 4.449 -8.052 -5.264 1.00 94.75 113 LYS A C 1
ATOM 917 O O . LYS A 1 113 ? 5.499 -8.470 -5.738 1.00 94.75 113 LYS A O 1
ATOM 922 N N . ILE A 1 114 ? 3.256 -8.437 -5.705 1.00 94.75 114 ILE A N 1
ATOM 923 C CA . ILE A 1 114 ? 3.085 -9.441 -6.762 1.00 94.75 114 ILE A CA 1
ATOM 924 C C . ILE A 1 114 ? 3.317 -8.829 -8.146 1.00 94.75 114 ILE A C 1
ATOM 926 O O . ILE A 1 114 ? 3.946 -9.444 -9.002 1.00 94.75 114 ILE A O 1
ATOM 930 N N . LEU A 1 115 ? 2.809 -7.619 -8.383 1.00 93.38 115 LEU A N 1
ATOM 931 C CA . LEU A 1 115 ? 2.737 -7.047 -9.727 1.00 93.38 115 LEU A CA 1
ATOM 932 C C . LEU A 1 115 ? 3.804 -5.985 -9.976 1.00 93.38 115 LEU A C 1
ATOM 934 O O . LEU A 1 115 ? 4.382 -5.931 -11.063 1.00 93.38 115 LEU A O 1
ATOM 938 N N . ILE A 1 116 ? 4.058 -5.122 -8.994 1.00 92.00 116 ILE A N 1
ATOM 939 C CA . ILE A 1 116 ? 4.833 -3.897 -9.202 1.00 92.00 116 ILE A CA 1
ATOM 940 C C . ILE A 1 116 ? 6.307 -4.113 -8.906 1.00 92.00 116 ILE A C 1
ATOM 942 O O . ILE A 1 116 ? 7.135 -3.838 -9.772 1.00 92.00 116 ILE A O 1
ATOM 946 N N . ILE A 1 117 ? 6.639 -4.635 -7.723 1.00 92.12 117 ILE A N 1
ATOM 947 C CA . ILE A 1 117 ? 8.036 -4.851 -7.321 1.00 92.12 117 ILE A CA 1
ATOM 948 C C . ILE A 1 117 ? 8.790 -5.741 -8.329 1.00 92.12 117 ILE A C 1
ATOM 950 O O . ILE A 1 117 ? 9.870 -5.333 -8.762 1.00 92.12 117 ILE A O 1
ATOM 954 N N . PRO A 1 118 ? 8.247 -6.884 -8.798 1.00 91.94 118 PRO A N 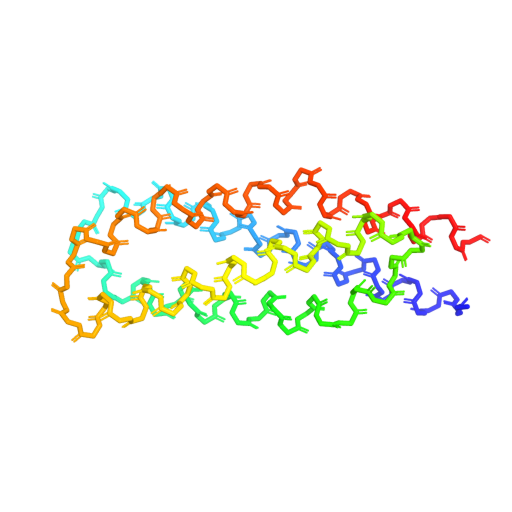1
ATOM 955 C CA . PRO A 1 118 ? 8.939 -7.721 -9.775 1.00 91.94 118 PRO A CA 1
ATOM 956 C C . PRO A 1 118 ? 9.080 -7.023 -11.128 1.00 91.94 118 PRO A C 1
ATOM 958 O O . PRO A 1 118 ? 10.134 -7.099 -11.752 1.00 91.94 118 PRO A O 1
ATOM 961 N N . SER A 1 119 ? 8.052 -6.284 -11.561 1.00 90.12 119 SER A N 1
ATOM 962 C CA . SER A 1 119 ? 8.103 -5.525 -12.815 1.00 90.12 119 SER A CA 1
ATOM 963 C C . SER A 1 119 ? 9.178 -4.434 -12.783 1.00 90.12 119 SER A C 1
ATOM 965 O O . SER A 1 119 ? 9.859 -4.225 -13.782 1.00 90.12 119 SER A O 1
ATOM 967 N N . LEU A 1 120 ? 9.357 -3.751 -11.647 1.00 87.88 120 LEU A N 1
ATOM 968 C CA . LEU A 1 120 ? 10.417 -2.756 -11.474 1.00 87.88 120 LEU A CA 1
ATOM 969 C C . LEU A 1 120 ? 11.809 -3.394 -11.546 1.00 87.88 120 LEU A C 1
ATOM 971 O O . LEU A 1 120 ? 12.663 -2.872 -12.257 1.00 87.88 120 LEU A O 1
ATOM 975 N N . LYS A 1 121 ? 12.019 -4.537 -10.877 1.00 88.50 121 LYS A N 1
ATOM 976 C CA . LYS A 1 121 ? 13.293 -5.279 -10.925 1.00 88.50 121 LYS A CA 1
ATOM 977 C C . LYS A 1 121 ? 13.632 -5.723 -12.355 1.00 88.50 121 LYS A C 1
ATOM 979 O O . LYS A 1 121 ? 14.714 -5.418 -12.844 1.00 88.50 121 LYS A O 1
ATOM 984 N N . LEU A 1 122 ? 12.670 -6.324 -13.061 1.00 86.62 122 LEU A N 1
ATOM 985 C CA . LEU A 1 122 ? 12.849 -6.785 -14.444 1.00 86.62 122 LEU A CA 1
ATOM 986 C C . LEU A 1 122 ? 13.193 -5.652 -15.420 1.00 86.62 122 LEU A C 1
ATOM 988 O O . LEU A 1 122 ? 14.051 -5.818 -16.282 1.00 86.62 122 LEU A O 1
ATOM 992 N N . ASN A 1 123 ? 12.528 -4.498 -15.314 1.00 81.69 123 ASN A N 1
ATOM 993 C CA . ASN A 1 123 ? 12.813 -3.370 -16.207 1.00 81.69 123 ASN A CA 1
ATOM 994 C C . ASN A 1 123 ? 14.189 -2.749 -15.941 1.00 81.69 123 ASN A C 1
ATOM 996 O O . ASN A 1 123 ? 14.819 -2.242 -16.869 1.00 81.69 123 ASN A O 1
ATOM 1000 N N . LEU A 1 124 ? 14.654 -2.796 -14.691 1.00 79.00 124 LEU A N 1
ATOM 1001 C CA . LEU A 1 124 ? 15.983 -2.331 -14.326 1.00 79.00 124 LEU A CA 1
ATOM 1002 C C . LEU A 1 124 ? 17.072 -3.230 -14.929 1.00 79.00 124 LEU A C 1
ATOM 1004 O O . LEU A 1 124 ? 18.019 -2.727 -15.525 1.00 79.00 124 LEU A O 1
ATOM 1008 N N . GLU A 1 125 ? 16.896 -4.551 -14.834 1.00 76.38 125 GLU A N 1
ATOM 1009 C CA . GLU A 1 125 ? 17.799 -5.550 -15.424 1.00 76.38 125 GLU A CA 1
ATOM 1010 C C . GLU A 1 125 ? 17.826 -5.476 -16.956 1.00 76.38 125 GLU A C 1
ATOM 1012 O O . GLU A 1 125 ? 18.885 -5.603 -17.558 1.00 76.38 125 GLU A O 1
ATOM 1017 N N . ALA A 1 126 ? 16.683 -5.206 -17.595 1.00 68.81 126 ALA A N 1
ATOM 1018 C CA . ALA A 1 126 ? 16.588 -5.040 -19.047 1.00 68.81 126 ALA A CA 1
ATOM 1019 C C . ALA A 1 126 ? 17.178 -3.715 -19.577 1.00 68.81 126 ALA A C 1
ATOM 1021 O O . ALA A 1 126 ? 17.213 -3.509 -20.789 1.00 68.81 126 ALA A O 1
ATOM 1022 N N . SER A 1 127 ? 17.577 -2.801 -18.686 1.00 60.91 127 SER A N 1
ATOM 1023 C CA . SER A 1 127 ? 18.175 -1.500 -19.027 1.00 60.91 127 SER A CA 1
ATOM 1024 C C . SER A 1 127 ? 19.710 -1.491 -18.908 1.00 60.91 127 SER A C 1
ATOM 1026 O O . SER A 1 127 ? 20.318 -0.425 -19.058 1.00 60.91 127 SER A O 1
ATOM 1028 N N . VAL A 1 128 ? 20.314 -2.649 -18.608 1.00 53.75 128 VAL A N 1
ATOM 1029 C CA . VAL A 1 128 ? 21.764 -2.931 -18.596 1.00 53.75 128 VAL A CA 1
ATOM 1030 C C . VAL A 1 128 ? 22.168 -3.551 -19.929 1.00 53.75 128 VAL A C 1
ATOM 1032 O O . VAL A 1 128 ? 23.222 -3.134 -20.456 1.00 53.75 128 VAL A O 1
#

Sequence (128 aa):
MTTIENELSSTAIEEVNKLVDLIILKLEKLNEEEQLLQENVSKILSSLNIVIKATRFLHLSFNKQEQLLKFKTLQIHLLSIMRAARNAQSSNDQIMLSDLLEYELVDNLKQWKILIIPSLKLNLEASV

=== Feature glossary ===
A reading guide for the features in this record.

Start from the sequence.

  · This is the polypeptide sequence — one letter per residue, N-terminus first. Length ranges from a few dozen residues for small domains to over a thousand for large multi-domain proteins.

Fold it, and you get atomic coordinates and the backbone conformation that goes with them.

  · Structure coordinates are given as an mmCIF _atom_site loop: one row per atom with element, residue name, chain id, sequence number, and x/y/z position in Å. Only the four main-chain atoms per residue are included here; side chains are omitted to keep the record compact.

  · Backbone dihedral angles. Every residue except chain termini has a φ (preceding-C → N → Cα → C) and a ψ (N → Cα → C → next-N). They are reported in degrees following the IUPAC sign convention. Secondary structure is essentially a statement about which (φ, ψ) basin each residue occupies.

  · The SS8 string is DSSP's per-residue secondary-structure call. α-helix (H) means an i→i+4 H-bond ladder; β-strand (E) means the residue participates in a β-sheet; 3₁₀ (G) and π (I) are tighter and wider helices; T/S are turns/bends; '-' is loop.

  · SS3 is a coarse helix/strand/coil call (letters a/b/c) made by the P-SEA algorithm from inter-Cα distances and dihedrals. It is less detailed than DSSP but needs only Cα positions.

Summarize the fold with a handful of shape descriptors and a per-residue structural alphabet.

  · Radius of gyration (Rg) is the root-mean-square distance of Cα atoms from their centroid — a single number for overall size and compactness. A globular domain of N residues has Rg ≈ 2.2·N^0.38 Å; an extended or disordered chain has a much larger Rg. The Cα contact count is the number of residue pairs whose Cα atoms are within 8 Å and are more than four positions apart in sequence — a standard proxy for tertiary packing density. Th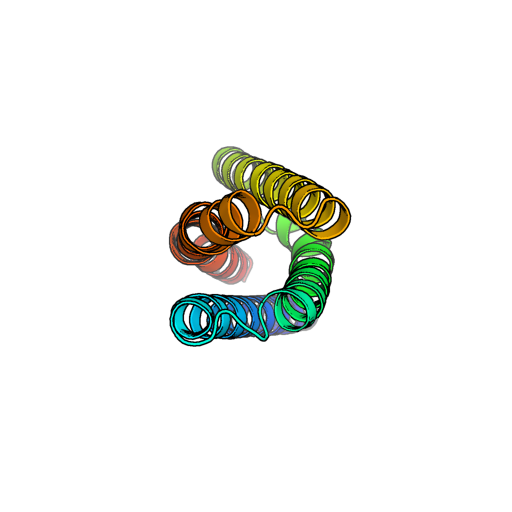e bounding box is the smallest axis-aligned box enclosing all Cα atoms.

  · The Foldseek 3Di string encodes local tertiary geometry as a 20-letter alphabet — one character per residue — derived from the relative positions of nearby Cα atoms. Unlike the amino-acid sequence, 3Di is a direct function of the 3D structure, so two proteins with the same fold have similar 3Di strings even at low sequence identity.

  · Solvent-accessible surface area (SASA) is the area in Å² traced out by the centre of a 1.4 Å probe sphere (a water molecule) rolled over the protein's van der Waals surface (Shrake–Rupley / Lee–Richards construction). Buried residues have near-zero SASA; fully exposed residues can exceed 200 Å². The total SASA scales roughly with the number of surface residues.

Ask how reliable the model is.

  · pLDDT (predicted Local Distance Difference Test) is AlphaFold's per-residue confidence score, ranging from 0 to 100. Values above 90 indicate high confidence (typically well-packed cores); 70–90 is confident; 50–70 low confidence; below 50 usually means the region is disordered or the prediction is unreliable there. AlphaFold stores pLDDT in the mmCIF B-factor column.

  · B-factor (Debye–Waller factor) reflects atomic displacement in the crystal lattice. It is an experimental observable (units Å²), not a prediction; low values mean the atom is pinned down, high values mean it moves or is heterogeneous across the crystal.

  · Predicted Aligned Error (PAE) is an AlphaFold confidence matrix: entry (i, j) is the expected error in the position of residue j, in ångströms, when the prediction is superimposed on the true structure at residue i. Low PAE within a block of residues means that block is internally rigid and well-predicted; high PAE between two blocks means their relative placement is uncertain even if each block individually is confident.

Place it in context: what it resembles, what it is annotated as, and how it looks.

  · Nearest PDB neighbors are the top structural matches found by Foldseek when searching this structure against the entire Protein Data Bank. Each hit reports a TM-score (0 to 1; >0.5 almost always implies the same fold) and an E-value. These are *structural* homologs — they may share no detectable sequence similarity.

  · Functional annotations link the protein to curated databases. InterPro entries identify conserved domains and families by matching the sequence against member-database signatures (Pfam, PROSITE, CDD, …). Gene Ontology (GO) terms describe molecular function, biological process, and cellular component in a controlled vocabulary. CATH places the structure in a hierarchical fold classification (Class/Architecture/Topology/Homologous-superfamily). The organism is the source species.

  · Three diagnostic plots accompany the record. The Cα contact map visualizes the tertiary structure as a 2D adjacency matrix (8 Å cutoff, sequence-local contacts suppressed). The Ramachandran plot shows the distribution of backbone (φ, ψ) torsions, with points in the α and β basins reflecting secondary structure content. The PAE plot shows AlphaFold's inter-residue confidence as a color matrix.

  · Six rendered views show the 3D structure from the faces of a cube — i.e. along ±x, ±y, ±z. Rendering representation is drawn randomly per protein from cartoon (secondary-structure ribbons), sticks (backbone bonds), or molecular surface; coloring is either N→C rainbow (blue at the N-terminus through red at the C-terminus) or one color per chain.